Protein AF-A0A7C5ME75-F1 (afdb_monomer_lite)

Secondary structure (DSSP, 8-state):
-PPPPPHHHHHHHHHHHHHHHTTT-HHHHHHHTT--HHHHHHHHHHHT---

Sequence (51 aa):
CPPVPSLTEMEKEAIRRALEFTKGDRVMAAHLLGIGRTTLYRKLKEYRISD

Structure (mmCIF, N/CA/C/O backbone):
data_AF-A0A7C5ME75-F1
#
_entry.id   AF-A0A7C5ME75-F1
#
loop_
_atom_site.group_PDB
_atom_site.id
_atom_site.type_symbol
_atom_site.label_atom_id
_atom_site.label_alt_id
_atom_site.label_comp_id
_atom_site.label_asym_id
_atom_site.label_entity_id
_atom_site.label_seq_id
_atom_site.pdbx_PDB_ins_code
_atom_site.Cartn_x
_atom_site.Cartn_y
_atom_site.Cartn_z
_atom_site.occupancy
_atom_site.B_iso_or_equiv
_atom_site.auth_seq_id
_atom_site.auth_comp_id
_atom_site.auth_asym_id
_atom_site.auth_atom_id
_atom_site.pdbx_PDB_model_num
ATOM 1 N N . CYS A 1 1 ? -25.021 -4.814 17.410 1.00 55.47 1 CYS A N 1
ATOM 2 C CA . CYS A 1 1 ? -24.483 -4.502 16.070 1.00 55.47 1 CYS A CA 1
ATOM 3 C C . CYS A 1 1 ? -22.966 -4.537 16.134 1.00 55.47 1 CYS A C 1
ATOM 5 O O . CYS A 1 1 ? -22.435 -3.975 17.087 1.00 55.47 1 CYS A O 1
ATOM 7 N N . PRO A 1 2 ? -22.272 -5.205 15.200 1.00 75.56 2 PRO A N 1
ATOM 8 C CA . PRO A 1 2 ? -20.823 -5.081 15.116 1.00 75.56 2 PRO A CA 1
ATOM 9 C C . PRO A 1 2 ? -20.454 -3.619 14.800 1.00 75.56 2 PRO A C 1
ATOM 11 O O . PRO A 1 2 ? -21.182 -2.967 14.044 1.00 75.56 2 PRO A O 1
ATOM 14 N N . PRO A 1 3 ? -19.383 -3.077 15.400 1.00 80.19 3 PRO A N 1
ATOM 15 C CA . PRO A 1 3 ? -18.908 -1.736 15.088 1.00 80.19 3 PRO A CA 1
ATOM 16 C C . PRO A 1 3 ? -18.435 -1.682 13.633 1.00 80.19 3 PRO A C 1
ATOM 18 O O . PRO A 1 3 ? -17.796 -2.614 13.143 1.00 80.19 3 PRO A O 1
ATOM 21 N N . VAL A 1 4 ? -18.778 -0.599 12.936 1.00 82.56 4 VAL A N 1
ATOM 22 C CA . VAL A 1 4 ? -18.315 -0.374 11.565 1.00 82.56 4 VAL A CA 1
ATOM 23 C C . VAL A 1 4 ? -16.811 -0.096 11.640 1.00 82.56 4 VAL A C 1
ATOM 25 O O . VAL A 1 4 ? -16.426 0.818 12.375 1.00 82.56 4 VAL A O 1
ATOM 28 N N . PRO A 1 5 ? -15.959 -0.874 10.952 1.00 82.44 5 PRO A N 1
ATOM 29 C CA . PRO A 1 5 ? -14.526 -0.623 10.964 1.00 82.44 5 PRO A CA 1
ATOM 30 C C . PRO A 1 5 ? -14.237 0.771 10.412 1.00 82.44 5 PRO A C 1
ATOM 32 O O . PRO A 1 5 ? -14.937 1.277 9.530 1.00 82.44 5 PRO A O 1
ATOM 35 N N . SER A 1 6 ? -13.193 1.397 10.942 1.00 89.88 6 SER A N 1
ATOM 36 C CA . SER A 1 6 ? -12.739 2.689 10.436 1.00 89.88 6 SER A CA 1
ATOM 37 C C . SER A 1 6 ? -12.268 2.564 8.982 1.00 89.88 6 SER A C 1
ATOM 39 O O . SER A 1 6 ? -11.820 1.500 8.546 1.00 89.88 6 SER A O 1
ATOM 41 N N . LEU A 1 7 ? -12.304 3.668 8.226 1.00 87.38 7 LEU A N 1
ATOM 42 C CA . LEU A 1 7 ? -11.772 3.693 6.855 1.00 87.38 7 LEU A CA 1
ATOM 43 C C . LEU A 1 7 ? -10.315 3.205 6.804 1.00 87.38 7 LEU A C 1
ATOM 45 O O . LEU A 1 7 ? -9.939 2.476 5.890 1.00 87.38 7 LEU A O 1
ATOM 49 N N . THR A 1 8 ? -9.525 3.539 7.826 1.00 87.69 8 THR A N 1
ATOM 50 C CA . THR A 1 8 ? -8.137 3.092 7.977 1.00 87.69 8 THR A CA 1
ATOM 51 C C . THR A 1 8 ? -8.026 1.572 8.107 1.00 87.69 8 THR A C 1
ATOM 53 O O . THR A 1 8 ? -7.165 0.963 7.477 1.00 87.69 8 THR A O 1
ATOM 56 N N . GLU A 1 9 ? -8.886 0.936 8.903 1.00 88.69 9 GLU A N 1
ATOM 57 C CA . GLU A 1 9 ? -8.883 -0.523 9.071 1.00 88.69 9 GLU A CA 1
ATOM 58 C C . GLU A 1 9 ? -9.354 -1.241 7.811 1.00 88.69 9 GLU A C 1
ATOM 60 O O . GLU A 1 9 ? -8.744 -2.232 7.409 1.00 88.69 9 GLU A O 1
ATOM 65 N N . MET A 1 10 ? -10.397 -0.720 7.158 1.00 90.88 10 MET A N 1
ATOM 66 C CA . MET A 1 10 ? -10.877 -1.260 5.886 1.00 90.88 10 MET A CA 1
ATOM 67 C C . MET A 1 10 ? -9.789 -1.204 4.815 1.00 90.88 10 MET A C 1
ATOM 69 O O . MET A 1 10 ? -9.577 -2.174 4.089 1.00 90.88 10 MET A O 1
ATOM 73 N N . GLU A 1 11 ? -9.068 -0.089 4.737 1.00 90.12 11 GLU A N 1
ATOM 74 C CA . GLU A 1 11 ? -7.980 0.085 3.785 1.00 90.12 11 GLU A CA 1
ATOM 75 C C . GLU A 1 11 ? -6.792 -0.835 4.091 1.00 90.12 11 GLU A C 1
ATOM 77 O O . GLU A 1 11 ? -6.254 -1.480 3.188 1.00 90.12 11 GLU A O 1
ATOM 82 N N . LYS A 1 12 ? -6.417 -0.959 5.370 1.00 90.62 12 LYS A N 1
ATOM 83 C CA . LYS A 1 12 ? -5.367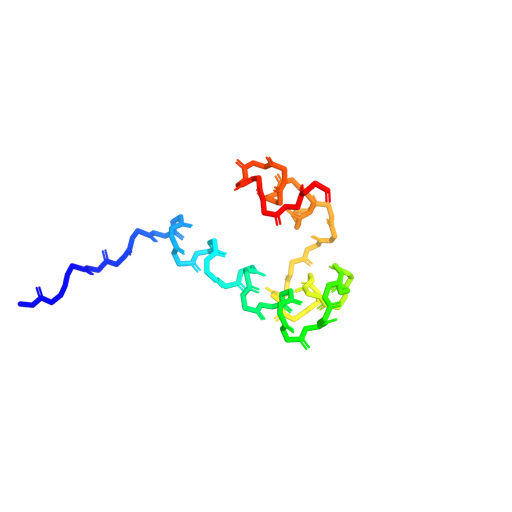 -1.881 5.817 1.00 90.62 12 LYS A CA 1
ATOM 84 C C . LYS A 1 12 ? -5.695 -3.325 5.436 1.00 90.62 12 LYS A C 1
ATOM 86 O O . LYS A 1 12 ? -4.839 -4.032 4.904 1.00 90.62 12 LYS A O 1
ATOM 91 N N . GLU A 1 13 ? -6.931 -3.754 5.678 1.00 91.25 13 GLU A N 1
ATOM 92 C CA . GLU A 1 13 ? -7.385 -5.105 5.354 1.00 91.25 13 GLU A CA 1
ATOM 93 C C . GLU A 1 13 ? -7.471 -5.330 3.839 1.00 91.25 13 GLU A C 1
ATOM 95 O O . GLU A 1 13 ? -7.073 -6.391 3.361 1.00 91.25 13 GLU A O 1
ATOM 100 N N . ALA A 1 14 ? -7.906 -4.334 3.062 1.00 91.88 14 ALA A N 1
ATOM 101 C CA . ALA A 1 14 ? -7.902 -4.413 1.602 1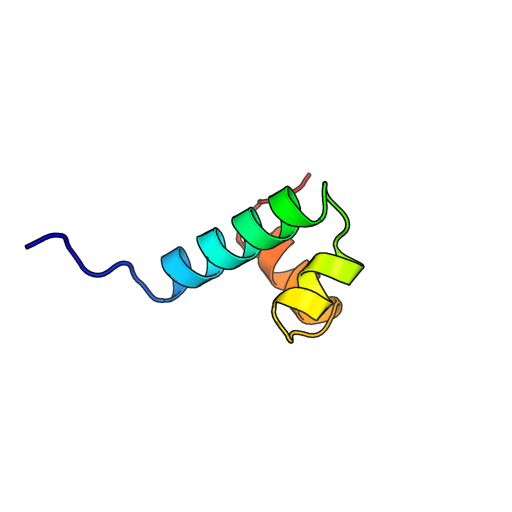.00 91.88 14 ALA A CA 1
ATOM 102 C C . ALA A 1 14 ? -6.481 -4.616 1.052 1.00 91.88 14 ALA A C 1
ATOM 104 O O . ALA A 1 14 ? -6.262 -5.493 0.218 1.00 91.88 14 ALA A O 1
ATOM 105 N N . ILE A 1 15 ? -5.500 -3.867 1.568 1.00 90.69 15 ILE A N 1
ATOM 106 C CA . ILE A 1 15 ? -4.087 -4.018 1.195 1.00 90.69 15 ILE A CA 1
ATOM 107 C C . ILE A 1 15 ? -3.552 -5.395 1.582 1.00 90.69 15 ILE A C 1
ATOM 109 O O . ILE A 1 15 ? -2.889 -6.041 0.771 1.00 90.69 15 ILE A O 1
ATOM 113 N N . ARG A 1 16 ? -3.866 -5.864 2.794 1.00 91.44 16 ARG A N 1
ATOM 114 C CA . ARG A 1 16 ? -3.460 -7.190 3.274 1.00 91.44 16 ARG A CA 1
ATOM 115 C C . ARG A 1 16 ? -4.006 -8.297 2.373 1.00 91.44 16 ARG A C 1
ATOM 117 O O . ARG A 1 16 ? -3.239 -9.132 1.906 1.00 91.44 16 ARG A O 1
ATOM 124 N N . ARG A 1 17 ? -5.303 -8.253 2.058 1.00 92.25 17 ARG A N 1
ATOM 125 C CA . ARG A 1 17 ? -5.961 -9.221 1.168 1.00 92.25 17 ARG A CA 1
ATOM 126 C C . ARG A 1 17 ? -5.409 -9.175 -0.247 1.00 92.25 17 ARG A C 1
ATOM 128 O O . ARG A 1 17 ? -5.191 -10.225 -0.837 1.00 92.25 17 ARG A O 1
ATOM 135 N N . ALA A 1 18 ? -5.166 -7.981 -0.785 1.00 92.81 18 ALA A N 1
ATOM 136 C CA . ALA A 1 18 ? -4.576 -7.836 -2.108 1.00 92.81 18 ALA A CA 1
ATOM 137 C C . ALA A 1 18 ? -3.179 -8.466 -2.158 1.00 92.81 18 ALA A C 1
ATOM 139 O O . ALA A 1 18 ? -2.895 -9.212 -3.086 1.00 92.81 18 ALA A O 1
ATOM 140 N N . LEU A 1 19 ? -2.339 -8.240 -1.143 1.00 90.62 19 LEU A N 1
ATOM 141 C CA . LEU A 1 19 ? -1.015 -8.860 -1.054 1.00 90.62 19 LEU A CA 1
ATOM 142 C C . LEU A 1 19 ? -1.068 -10.380 -0.883 1.00 90.62 19 LEU A C 1
ATOM 144 O O . LEU A 1 19 ? -0.283 -11.083 -1.513 1.00 90.62 19 LEU A O 1
ATOM 148 N N . GLU A 1 20 ? -1.968 -10.900 -0.046 1.00 91.75 20 GLU A N 1
ATOM 149 C CA . GLU A 1 20 ? -2.159 -12.349 0.106 1.00 91.75 20 GLU A CA 1
ATOM 150 C C . GLU A 1 20 ? -2.606 -12.981 -1.216 1.00 91.75 20 GLU A C 1
ATOM 152 O O . GLU A 1 20 ? -2.052 -13.994 -1.645 1.00 91.75 20 GLU A O 1
ATOM 157 N N . PHE A 1 21 ? -3.554 -12.341 -1.903 1.00 92.06 21 PHE A N 1
ATOM 158 C CA . PHE A 1 21 ? -4.071 -12.799 -3.188 1.00 92.06 21 PHE A CA 1
ATOM 159 C C . PHE A 1 21 ? -2.994 -12.797 -4.278 1.00 92.06 21 PHE A C 1
ATOM 161 O O . PHE A 1 21 ? -2.893 -13.741 -5.061 1.00 92.06 21 PHE A O 1
ATOM 168 N N . THR A 1 22 ? -2.145 -11.769 -4.303 1.00 91.38 22 THR A N 1
ATOM 169 C CA . THR A 1 22 ? -1.044 -11.645 -5.267 1.00 91.38 22 THR A CA 1
ATOM 170 C C . THR A 1 22 ? 0.244 -12.324 -4.801 1.00 91.38 22 THR A C 1
ATOM 172 O O . THR A 1 22 ? 1.278 -12.184 -5.453 1.00 91.38 22 THR A O 1
ATOM 175 N N . LYS A 1 23 ? 0.205 -13.071 -3.686 1.00 88.44 23 LYS A N 1
ATOM 176 C CA . LYS A 1 23 ? 1.351 -13.788 -3.097 1.00 88.44 23 LYS A CA 1
ATOM 177 C C . LYS A 1 23 ? 2.572 -12.890 -2.845 1.00 88.44 23 LYS A C 1
ATOM 179 O O . LYS A 1 23 ? 3.711 -13.309 -3.031 1.00 88.44 23 LYS A O 1
ATOM 184 N N . GLY A 1 24 ? 2.334 -11.649 -2.428 1.00 84.25 24 GLY A N 1
ATOM 185 C CA . GLY A 1 24 ? 3.378 -10.665 -2.147 1.00 84.25 24 GLY A CA 1
ATOM 186 C C . GLY A 1 24 ? 3.804 -9.820 -3.349 1.00 84.25 24 GLY A C 1
ATOM 187 O O . GLY A 1 24 ? 4.677 -8.961 -3.200 1.00 84.25 24 GLY A O 1
ATOM 188 N N . ASP A 1 25 ? 3.182 -9.985 -4.522 1.00 89.62 25 ASP A N 1
ATOM 189 C CA . ASP A 1 25 ? 3.405 -9.074 -5.642 1.00 89.62 25 ASP A CA 1
ATOM 190 C C . ASP A 1 25 ? 2.715 -7.728 -5.374 1.00 89.62 25 ASP A C 1
ATOM 192 O O . ASP A 1 25 ? 1.498 -7.556 -5.512 1.00 89.62 25 ASP A O 1
ATOM 196 N N . ARG A 1 26 ? 3.536 -6.751 -4.984 1.00 88.06 26 ARG A N 1
ATOM 197 C CA . ARG A 1 26 ? 3.128 -5.378 -4.671 1.00 88.06 26 ARG A CA 1
ATOM 198 C C . ARG A 1 26 ? 2.641 -4.621 -5.911 1.00 88.06 26 ARG A C 1
ATOM 200 O O . ARG A 1 26 ? 1.816 -3.722 -5.787 1.00 88.06 26 ARG A O 1
ATOM 207 N N . VAL A 1 27 ? 3.130 -4.952 -7.105 1.00 90.81 27 VAL A N 1
ATOM 208 C CA . VAL A 1 27 ? 2.703 -4.290 -8.347 1.00 90.81 27 VAL A CA 1
ATOM 209 C C . VAL A 1 27 ? 1.306 -4.758 -8.720 1.00 90.81 27 VAL A C 1
ATOM 211 O O . VAL A 1 27 ? 0.433 -3.921 -8.958 1.00 90.81 27 VAL A O 1
ATOM 214 N N . MET A 1 28 ? 1.069 -6.072 -8.687 1.00 91.75 28 MET A N 1
ATOM 215 C CA . MET A 1 28 ? -0.279 -6.604 -8.877 1.00 91.75 28 MET A CA 1
ATOM 216 C C . MET A 1 28 ? -1.235 -6.131 -7.783 1.00 91.75 28 MET A C 1
ATOM 218 O O . MET A 1 28 ? -2.358 -5.761 -8.103 1.00 91.75 28 MET A O 1
ATOM 222 N N . ALA A 1 29 ? -0.809 -6.080 -6.516 1.00 93.56 29 ALA A N 1
ATOM 223 C CA . ALA A 1 29 ? -1.679 -5.630 -5.428 1.00 93.56 29 ALA A CA 1
ATOM 224 C C . ALA A 1 29 ? -2.106 -4.166 -5.617 1.00 93.56 29 ALA A C 1
ATOM 226 O O . ALA A 1 29 ? -3.274 -3.835 -5.430 1.00 93.56 29 ALA A O 1
ATOM 227 N N . ALA A 1 30 ? -1.187 -3.295 -6.051 1.00 93.50 30 ALA A N 1
ATOM 228 C CA . ALA A 1 30 ? -1.505 -1.906 -6.377 1.00 93.50 30 ALA A CA 1
ATOM 229 C C . ALA A 1 30 ? -2.523 -1.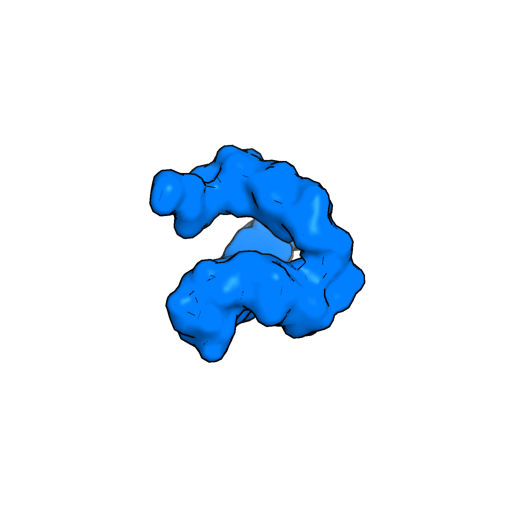820 -7.525 1.00 93.50 30 ALA A C 1
ATOM 231 O O . ALA A 1 30 ? -3.491 -1.067 -7.434 1.00 93.50 30 ALA A O 1
ATOM 232 N N . HIS A 1 31 ? -2.334 -2.633 -8.570 1.00 93.25 31 HIS A N 1
ATOM 233 C CA . HIS A 1 31 ? -3.251 -2.697 -9.704 1.00 93.25 31 HIS A CA 1
ATOM 234 C C . HIS A 1 31 ? -4.643 -3.202 -9.296 1.00 93.25 31 HIS A C 1
ATOM 236 O O . HIS A 1 31 ? -5.643 -2.603 -9.678 1.00 93.25 31 HIS A O 1
ATOM 242 N N . LEU A 1 32 ? -4.707 -4.240 -8.456 1.00 92.62 32 LEU A N 1
ATOM 243 C CA . LEU A 1 32 ? -5.948 -4.828 -7.947 1.00 92.62 32 LEU A CA 1
ATOM 244 C C . LEU A 1 32 ? -6.747 -3.840 -7.082 1.00 92.62 32 LEU A C 1
ATOM 246 O O . LEU A 1 32 ? -7.973 -3.828 -7.113 1.00 92.62 32 LEU A O 1
ATOM 250 N N . LEU A 1 33 ? -6.043 -2.995 -6.328 1.00 91.38 33 LEU A N 1
ATOM 251 C CA . LEU A 1 33 ? -6.630 -1.937 -5.505 1.00 91.38 33 LEU A CA 1
ATOM 252 C C . LEU A 1 33 ? -6.940 -0.656 -6.295 1.00 91.38 33 LEU A C 1
ATOM 254 O O . LEU A 1 33 ? -7.507 0.277 -5.731 1.00 91.38 33 LEU A O 1
ATOM 258 N N . GLY A 1 34 ? -6.547 -0.575 -7.570 1.00 93.56 34 GLY A N 1
ATOM 259 C CA . GLY A 1 34 ? -6.731 0.618 -8.399 1.00 93.56 34 GLY A CA 1
ATOM 260 C C . GLY A 1 34 ? -5.893 1.821 -7.954 1.00 93.56 34 GLY A C 1
ATOM 261 O O . GLY A 1 34 ? -6.236 2.960 -8.267 1.00 93.56 34 GLY A O 1
ATOM 262 N N . ILE A 1 35 ? -4.799 1.594 -7.219 1.00 93.00 35 ILE A N 1
ATOM 263 C CA . ILE A 1 35 ? -3.918 2.656 -6.721 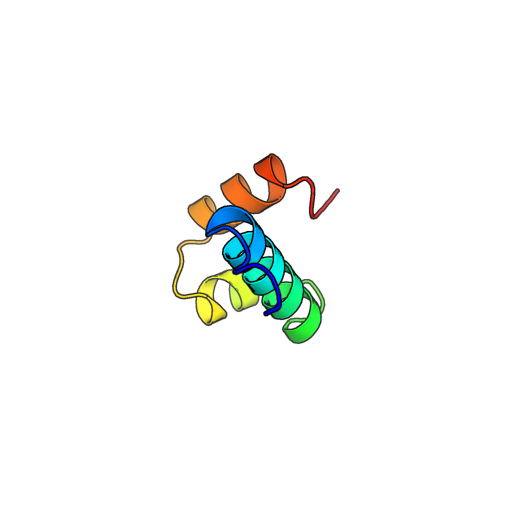1.00 93.00 35 ILE A CA 1
ATOM 264 C C . ILE A 1 35 ? -2.548 2.613 -7.396 1.00 93.00 35 ILE A C 1
ATOM 266 O O . ILE A 1 35 ? -2.072 1.582 -7.866 1.00 93.00 35 ILE A O 1
ATOM 270 N N . GLY A 1 36 ? -1.862 3.755 -7.413 1.00 93.56 36 GLY A N 1
ATOM 271 C CA . GLY A 1 36 ? -0.482 3.818 -7.883 1.00 93.56 36 GLY A CA 1
ATOM 272 C C . GLY A 1 36 ? 0.482 3.048 -6.971 1.00 93.56 36 GLY A C 1
ATOM 273 O O . GLY A 1 36 ? 0.303 2.988 -5.753 1.00 93.56 36 GLY A O 1
ATOM 274 N N . ARG A 1 37 ? 1.570 2.525 -7.553 1.00 90.56 37 ARG A N 1
ATOM 275 C CA . ARG A 1 37 ? 2.640 1.814 -6.820 1.00 90.56 37 ARG A CA 1
ATOM 276 C C . ARG A 1 37 ? 3.216 2.644 -5.670 1.00 90.56 37 ARG A C 1
ATOM 278 O O . ARG A 1 37 ? 3.461 2.114 -4.594 1.00 90.56 37 ARG A O 1
ATOM 285 N N . THR A 1 38 ? 3.409 3.946 -5.884 1.00 92.19 38 THR A N 1
ATOM 286 C CA . THR A 1 38 ? 3.917 4.891 -4.875 1.00 92.19 38 THR A CA 1
ATOM 287 C C . THR A 1 38 ? 2.957 5.041 -3.696 1.00 92.19 38 THR A C 1
ATOM 289 O O . THR A 1 38 ? 3.397 5.064 -2.547 1.00 92.19 38 THR A O 1
ATOM 292 N N . THR A 1 39 ? 1.648 5.074 -3.961 1.00 92.56 39 THR A N 1
ATOM 293 C CA . THR A 1 39 ? 0.607 5.106 -2.925 1.00 92.56 39 THR A CA 1
ATOM 294 C C . THR A 1 39 ? 0.600 3.817 -2.117 1.00 92.56 39 THR A C 1
ATOM 296 O O . THR A 1 39 ? 0.592 3.884 -0.889 1.00 92.56 39 THR A O 1
ATOM 299 N N . LEU A 1 40 ? 0.669 2.658 -2.783 1.00 90.62 40 LEU A N 1
ATOM 300 C CA . LEU A 1 40 ? 0.766 1.376 -2.089 1.00 90.62 40 LEU A CA 1
ATOM 301 C C . LEU A 1 40 ? 2.022 1.327 -1.208 1.00 90.62 40 LEU A C 1
ATOM 303 O O . LEU A 1 40 ? 1.912 1.033 -0.026 1.00 90.62 40 LEU A O 1
ATOM 307 N N . TYR A 1 41 ? 3.196 1.682 -1.738 1.00 89.50 41 TYR A N 1
ATOM 308 C CA . TYR A 1 41 ? 4.448 1.700 -0.969 1.00 89.50 41 TYR A CA 1
ATOM 309 C C . TYR A 1 41 ? 4.374 2.603 0.267 1.00 89.50 41 TYR A C 1
ATOM 311 O O . TYR A 1 41 ? 4.813 2.203 1.346 1.00 89.50 41 TYR A O 1
ATOM 319 N N . ARG A 1 42 ? 3.790 3.803 0.135 1.00 90.75 42 ARG A N 1
ATOM 320 C CA . ARG A 1 42 ? 3.599 4.719 1.267 1.00 90.75 42 ARG A CA 1
ATOM 321 C C . ARG A 1 42 ? 2.716 4.088 2.341 1.00 90.75 42 ARG A C 1
ATOM 323 O O . ARG A 1 42 ? 3.097 4.102 3.506 1.00 90.75 42 ARG A O 1
ATOM 330 N N . LYS A 1 43 ? 1.595 3.481 1.942 1.00 90.00 43 LYS A N 1
ATOM 331 C CA . LYS A 1 43 ? 0.664 2.807 2.857 1.00 90.00 43 LYS A CA 1
ATOM 332 C C . LYS A 1 43 ? 1.269 1.564 3.506 1.00 90.00 43 LYS A C 1
ATOM 334 O O . LYS A 1 43 ? 1.100 1.364 4.699 1.00 90.00 43 LYS A O 1
ATOM 339 N N . LEU A 1 44 ? 2.033 0.761 2.767 1.00 88.88 44 LEU A N 1
ATOM 340 C CA . LEU A 1 44 ? 2.738 -0.397 3.325 1.00 88.88 44 LEU A CA 1
ATOM 341 C C . LEU A 1 44 ? 3.733 0.013 4.412 1.00 88.88 44 LEU A C 1
ATOM 343 O O . LEU A 1 44 ? 3.783 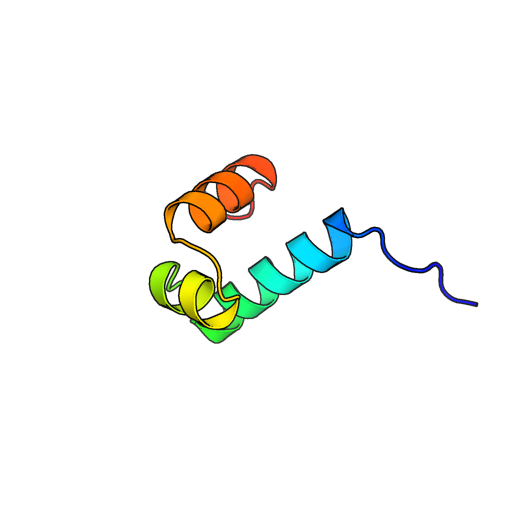-0.634 5.458 1.00 88.88 44 LEU A O 1
ATOM 347 N N . LYS A 1 45 ? 4.465 1.113 4.192 1.00 88.38 45 LYS A N 1
ATOM 348 C CA . LYS A 1 45 ? 5.389 1.684 5.180 1.00 88.38 45 LYS A CA 1
ATOM 349 C C . LYS A 1 45 ? 4.652 2.261 6.392 1.00 88.38 45 LYS A C 1
ATOM 351 O O . LYS A 1 45 ? 5.071 2.038 7.522 1.00 88.38 45 LYS A O 1
ATOM 356 N N . GLU A 1 46 ? 3.554 2.976 6.160 1.00 87.94 46 GLU A N 1
ATOM 357 C CA . GLU A 1 46 ? 2.722 3.589 7.204 1.00 87.94 46 GLU A CA 1
ATOM 358 C C . GLU A 1 46 ? 2.060 2.534 8.103 1.00 87.94 46 GLU A C 1
ATOM 360 O O . GLU A 1 46 ? 2.072 2.655 9.326 1.00 87.94 46 GLU A O 1
ATOM 365 N N . TYR A 1 47 ? 1.567 1.446 7.509 1.00 86.50 47 TYR A N 1
ATOM 366 C CA . TYR A 1 47 ? 0.900 0.356 8.222 1.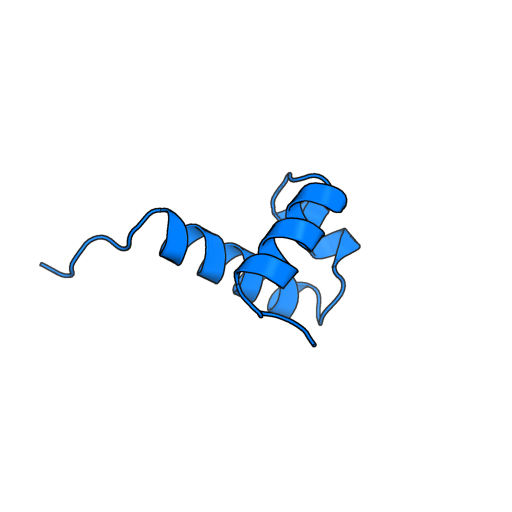00 86.50 47 TYR A CA 1
ATOM 367 C C . TYR A 1 47 ? 1.834 -0.767 8.685 1.00 86.50 47 TYR A C 1
ATOM 369 O O . TYR A 1 47 ? 1.355 -1.705 9.327 1.00 86.50 47 TYR A O 1
ATOM 377 N N . ARG A 1 48 ? 3.134 -0.692 8.363 1.00 81.88 48 ARG A N 1
ATOM 378 C CA . ARG A 1 48 ? 4.147 -1.726 8.649 1.00 81.88 48 ARG A CA 1
ATOM 379 C C . ARG A 1 48 ? 3.705 -3.136 8.217 1.00 81.88 48 ARG A C 1
ATOM 381 O O . ARG A 1 48 ? 3.883 -4.101 8.951 1.00 81.88 48 ARG A O 1
ATOM 388 N N . ILE A 1 49 ? 3.078 -3.248 7.041 1.00 74.25 49 ILE A N 1
ATOM 389 C CA . ILE A 1 49 ? 2.553 -4.523 6.495 1.00 74.25 49 ILE A CA 1
ATOM 390 C C . ILE A 1 49 ? 3.661 -5.340 5.801 1.00 74.25 49 ILE A C 1
ATOM 392 O O . ILE A 1 49 ? 3.485 -6.516 5.496 1.00 74.25 49 ILE A O 1
ATOM 396 N N . SER A 1 50 ? 4.820 -4.742 5.543 1.00 58.53 50 SER A N 1
ATOM 397 C CA . SER A 1 50 ? 5.982 -5.436 4.993 1.00 58.53 50 SER A CA 1
ATOM 398 C C . SER A 1 50 ? 7.250 -4.861 5.608 1.00 58.53 50 SER A C 1
ATOM 400 O O . SER A 1 50 ? 7.429 -3.642 5.563 1.00 58.53 50 SER A O 1
ATOM 402 N N . ASP A 1 51 ? 8.087 -5.736 6.159 1.00 47.47 51 ASP A N 1
ATOM 403 C CA . ASP A 1 51 ? 9.541 -5.558 6.146 1.00 47.47 51 ASP A CA 1
ATOM 404 C C . ASP A 1 51 ? 10.053 -6.132 4.812 1.00 47.47 51 ASP A C 1
ATOM 406 O O . ASP A 1 51 ? 9.577 -7.229 4.423 1.00 47.47 51 ASP A O 1
#

Foldseek 3Di:
DPDDDDPLVVVVVLLLVLCVVVVNPLCSSCVVVVHDSVVSVVSCVVVVVDD

Radius of gyration: 11.2 Å; chains: 1; bounding box: 34×19×26 Å

pLDDT: mean 87.16, std 9.4, range [47.47, 93.56]